Protein AF-A0A060CIM5-F1 (afdb_monomer_lite)

pLDDT: mean 80.69, std 15.62, range [40.44, 97.88]

Foldseek 3Di:
DLDDDPVLVVVQVVQQCCQPPVVDQAEAEAADDPPRDRPDDHDPSYHYHYLPLHLVVLPPDDPVVSVVSLVVSLVSCLVSVLVVCLVVLDQADEDCCDSCLLCVLVRPSNHQYEYEHPADPVRVDPPPPDDPDVVVVVVVVVVVVSSVVSCVSGPYYDYDD

Sequence (161 aa):
MHIPGGIERVLTTKANYFADFLDYEVYIILTDGINEKPYYPLSPNIKVINLNINFDKLWNQSFSKKIIFYIQKQRIYKHKLKAVLFQIRPDITISLLRREVNFITSIKDGSIKLGELHVNKENYRNFEKNETNLFKKIFSKIWMYSLINHLRKLDRFVVLT

Secondary structure (DSSP, 8-state):
--S--HHHHHHHHHHHHHHHHS----EEEESS-TTPPPSSPPPTTPEEEE----GGGGTTS-HHHHHHHHHHHHHHHHHHHHHHHHHH--SEEEE-SSSGGGTGGG--SS-EEEEEE-S-TTTS----TT---HHHHHHHHHHHHHHHHHHTTSSEEEE--

Radius of gyration: 16.99 Å; chains: 1; bounding box: 37×35×49 Å

Structure (mmCIF, N/CA/C/O backbone):
data_AF-A0A060CIM5-F1
#
_entry.id   AF-A0A060CIM5-F1
#
loop_
_atom_site.group_PDB
_atom_site.id
_atom_site.type_symbol
_atom_site.label_atom_id
_atom_site.label_alt_id
_atom_site.label_comp_id
_atom_site.label_asym_id
_atom_site.label_entity_id
_atom_site.label_seq_id
_atom_site.pdbx_PDB_ins_code
_atom_site.Cartn_x
_atom_site.Cartn_y
_atom_site.Cartn_z
_atom_site.occupancy
_atom_site.B_iso_or_equiv
_atom_site.auth_seq_id
_atom_site.auth_comp_id
_atom_site.auth_asym_id
_atom_site.auth_atom_id
_atom_site.pdbx_PDB_model_num
ATOM 1 N N . MET A 1 1 ? -1.901 12.015 -3.658 1.00 60.44 1 MET A N 1
ATOM 2 C CA . MET A 1 1 ? -0.950 12.070 -4.789 1.00 60.44 1 MET A CA 1
ATOM 3 C C . MET A 1 1 ? -1.145 13.292 -5.680 1.00 60.44 1 MET A C 1
ATOM 5 O O . MET A 1 1 ? -0.238 13.583 -6.442 1.00 60.44 1 MET A O 1
ATOM 9 N N . HIS A 1 2 ? -2.256 14.031 -5.576 1.00 67.31 2 HIS A N 1
ATOM 10 C CA . HIS A 1 2 ? -2.456 15.295 -6.300 1.00 67.31 2 HIS A CA 1
ATOM 11 C C . HIS A 1 2 ? -1.873 16.531 -5.582 1.00 67.31 2 HIS A C 1
ATOM 13 O O . HIS A 1 2 ? -1.775 17.597 -6.177 1.00 67.31 2 HIS A O 1
ATOM 19 N N . ILE A 1 3 ? -1.497 16.396 -4.304 1.00 71.94 3 ILE A N 1
ATOM 20 C CA . ILE A 1 3 ? -0.918 17.470 -3.484 1.00 71.94 3 ILE A CA 1
ATOM 21 C C . ILE A 1 3 ? 0.608 17.307 -3.473 1.00 71.94 3 ILE A C 1
ATOM 23 O O . ILE A 1 3 ? 1.073 16.172 -3.311 1.00 71.94 3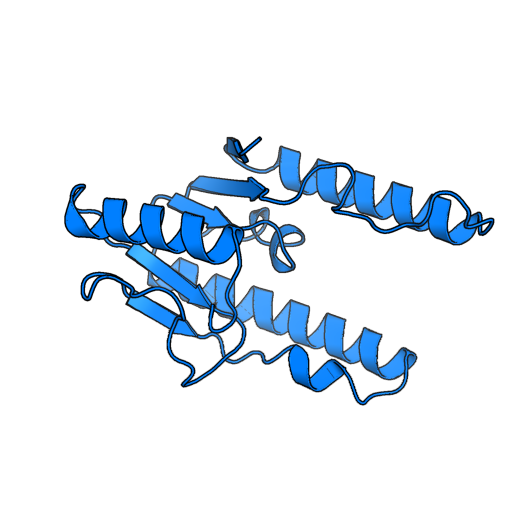 ILE A O 1
ATOM 27 N N . PRO A 1 4 ? 1.391 18.391 -3.623 1.00 75.44 4 PRO A N 1
ATOM 28 C CA . PRO A 1 4 ? 2.840 18.332 -3.477 1.00 75.44 4 PRO A CA 1
ATOM 29 C C . PRO A 1 4 ? 3.232 17.958 -2.042 1.00 75.44 4 PRO A C 1
ATOM 31 O O . PRO A 1 4 ? 2.752 18.549 -1.075 1.00 75.44 4 PRO A O 1
ATOM 34 N N . GLY A 1 5 ? 4.138 16.992 -1.907 1.00 76.12 5 GLY A N 1
ATOM 35 C CA . GLY A 1 5 ? 4.622 16.508 -0.619 1.00 76.12 5 GLY A CA 1
ATOM 36 C C . GLY A 1 5 ? 5.882 15.657 -0.767 1.00 76.12 5 GLY A C 1
ATOM 37 O O . GLY A 1 5 ? 6.129 15.055 -1.814 1.00 76.12 5 GLY A O 1
ATOM 38 N N . GLY A 1 6 ? 6.711 15.625 0.282 1.00 78.12 6 GLY A N 1
ATOM 39 C CA . GLY A 1 6 ? 7.969 14.866 0.273 1.00 78.12 6 GLY A CA 1
ATOM 40 C C . GLY A 1 6 ? 7.749 13.359 0.109 1.00 78.12 6 GLY A C 1
ATOM 41 O O . GLY A 1 6 ? 8.468 12.710 -0.647 1.00 78.12 6 GLY A O 1
ATOM 42 N N . ILE A 1 7 ? 6.700 12.826 0.743 1.00 80.50 7 ILE A N 1
ATOM 43 C CA . ILE A 1 7 ? 6.316 11.410 0.660 1.00 80.50 7 ILE A CA 1
ATOM 44 C C . ILE A 1 7 ? 5.901 11.062 -0.770 1.00 80.50 7 ILE A C 1
ATOM 46 O O . ILE A 1 7 ? 6.373 10.080 -1.337 1.00 80.50 7 ILE A O 1
ATOM 50 N N . GLU A 1 8 ? 5.047 11.889 -1.375 1.00 83.19 8 GLU A N 1
ATOM 51 C CA . GLU A 1 8 ? 4.577 11.719 -2.747 1.00 83.19 8 GLU A CA 1
ATOM 52 C C . GLU A 1 8 ? 5.737 11.743 -3.746 1.00 83.19 8 GLU A C 1
ATOM 54 O O . GLU A 1 8 ? 5.746 10.938 -4.681 1.00 83.19 8 GLU A O 1
ATOM 59 N N . ARG A 1 9 ? 6.738 12.609 -3.531 1.00 85.75 9 ARG A N 1
ATOM 60 C CA . ARG A 1 9 ? 7.939 12.667 -4.372 1.00 85.75 9 ARG A CA 1
ATOM 61 C C . ARG A 1 9 ? 8.745 11.377 -4.277 1.00 85.75 9 ARG A C 1
ATOM 63 O O . ARG A 1 9 ? 9.053 10.787 -5.306 1.00 85.75 9 ARG A O 1
ATOM 70 N N . VAL A 1 10 ? 9.065 10.927 -3.062 1.00 87.06 10 VAL A N 1
ATOM 71 C CA . VAL A 1 10 ? 9.869 9.711 -2.847 1.00 87.06 10 VAL A CA 1
ATOM 72 C C . VAL A 1 10 ? 9.152 8.475 -3.386 1.00 87.06 10 VAL A C 1
ATOM 74 O O . VAL A 1 10 ? 9.774 7.671 -4.080 1.00 87.06 10 VAL A O 1
ATOM 77 N N . LEU A 1 11 ? 7.849 8.346 -3.121 1.00 90.00 11 LEU A N 1
ATOM 78 C CA . LEU A 1 11 ? 7.026 7.258 -3.648 1.00 90.00 11 LEU A CA 1
ATOM 79 C C . LEU A 1 11 ? 7.080 7.222 -5.176 1.00 90.00 11 LEU A C 1
ATOM 81 O O . LEU A 1 11 ? 7.353 6.172 -5.749 1.00 90.00 11 LEU A O 1
ATOM 85 N N . THR A 1 12 ? 6.846 8.366 -5.823 1.00 91.19 12 THR A N 1
ATOM 86 C CA . THR A 1 12 ? 6.821 8.463 -7.289 1.00 91.19 12 THR A CA 1
ATOM 87 C C . THR A 1 12 ? 8.185 8.130 -7.884 1.00 91.19 12 THR A C 1
ATOM 89 O O . THR A 1 12 ? 8.264 7.321 -8.802 1.00 91.19 12 THR A O 1
ATOM 92 N N . THR A 1 13 ? 9.273 8.666 -7.321 1.00 92.12 13 THR A N 1
ATOM 93 C CA . THR A 1 13 ? 10.635 8.359 -7.780 1.00 92.12 13 THR A CA 1
ATOM 94 C C . THR A 1 13 ? 10.945 6.866 -7.684 1.00 92.12 13 THR A C 1
ATOM 96 O O . THR A 1 13 ? 11.455 6.293 -8.642 1.00 92.12 13 THR A O 1
ATOM 99 N N . LYS A 1 14 ? 10.624 6.217 -6.558 1.00 92.94 14 LYS A N 1
ATOM 100 C CA . LYS A 1 14 ? 10.872 4.777 -6.378 1.00 92.94 14 LYS A CA 1
ATOM 101 C C . LYS A 1 14 ? 10.008 3.927 -7.301 1.00 92.94 14 LYS A C 1
ATOM 103 O O . LYS A 1 14 ? 10.521 3.012 -7.932 1.00 92.94 14 LYS A O 1
ATOM 108 N N . ALA A 1 15 ? 8.717 4.239 -7.388 1.00 94.00 15 ALA A N 1
ATOM 109 C CA . ALA A 1 15 ? 7.784 3.507 -8.233 1.00 94.00 15 ALA A CA 1
ATOM 110 C C . ALA A 1 15 ? 8.185 3.594 -9.712 1.00 94.00 15 ALA A C 1
ATOM 112 O O . ALA A 1 15 ? 8.223 2.566 -10.382 1.00 94.00 15 ALA A O 1
ATOM 113 N N . ASN A 1 16 ? 8.558 4.786 -10.193 1.00 95.12 16 ASN A N 1
ATOM 114 C CA . ASN A 1 16 ? 9.070 4.966 -11.552 1.00 95.12 16 ASN A CA 1
ATOM 115 C C . ASN A 1 16 ? 10.377 4.197 -11.748 1.00 95.12 16 ASN A C 1
ATOM 117 O O . ASN A 1 16 ? 10.518 3.489 -12.734 1.00 95.12 16 ASN A O 1
ATOM 121 N N . TYR A 1 17 ? 11.308 4.265 -10.791 1.00 95.12 17 TYR A N 1
ATOM 122 C CA . TYR A 1 17 ? 12.569 3.534 -10.901 1.00 95.12 17 TYR A CA 1
ATOM 123 C C . TYR A 1 17 ? 12.359 2.017 -11.023 1.00 95.12 17 TYR A C 1
ATOM 125 O O . TYR A 1 17 ? 12.972 1.367 -11.868 1.00 95.12 17 TYR A O 1
ATOM 133 N N . PHE A 1 18 ? 11.454 1.460 -10.216 1.00 95.12 18 PHE A N 1
ATOM 134 C CA . PHE A 1 18 ? 11.101 0.042 -10.270 1.00 95.12 18 PHE A CA 1
ATOM 135 C C . PHE A 1 18 ? 10.431 -0.352 -11.586 1.00 95.12 18 PHE A C 1
ATOM 137 O O . PHE A 1 18 ? 10.759 -1.404 -12.128 1.00 95.12 18 PHE A O 1
ATOM 144 N N . ALA A 1 19 ? 9.539 0.492 -12.103 1.00 94.81 19 ALA A N 1
ATOM 145 C CA . ALA A 1 19 ? 8.818 0.219 -13.340 1.00 94.81 19 ALA A CA 1
ATOM 146 C C . ALA A 1 19 ? 9.687 0.392 -14.599 1.00 94.81 19 ALA A C 1
ATOM 148 O O . ALA A 1 19 ? 9.532 -0.365 -15.549 1.00 94.81 19 ALA A O 1
ATOM 149 N N . ASP A 1 20 ? 10.590 1.375 -14.620 1.00 94.56 20 ASP A N 1
ATOM 150 C CA . ASP A 1 20 ? 11.317 1.761 -15.838 1.00 94.56 20 ASP A CA 1
ATOM 151 C C . ASP A 1 20 ? 12.684 1.085 -15.975 1.00 94.56 20 ASP A C 1
ATOM 153 O O . ASP A 1 20 ? 13.137 0.850 -17.092 1.00 94.56 20 ASP A O 1
ATOM 157 N N . PHE A 1 21 ? 13.359 0.790 -14.858 1.00 95.19 21 PHE A N 1
ATOM 158 C CA . PHE A 1 21 ? 14.751 0.319 -14.882 1.00 95.19 21 PHE A CA 1
ATOM 159 C C . PHE A 1 21 ? 14.948 -1.084 -14.318 1.00 95.19 21 PHE A C 1
ATOM 161 O O . PHE A 1 21 ? 15.974 -1.700 -14.596 1.00 95.19 21 PHE A O 1
ATOM 168 N N . LEU A 1 22 ? 14.011 -1.580 -13.508 1.00 92.69 22 LEU A N 1
ATOM 169 C CA . LEU A 1 22 ? 14.140 -2.876 -12.840 1.00 92.69 22 LEU A CA 1
ATOM 170 C C . LEU A 1 22 ? 13.120 -3.922 -13.319 1.00 92.69 22 LEU A C 1
ATOM 172 O O . LEU A 1 22 ? 13.066 -5.001 -12.736 1.00 92.69 22 LEU A O 1
ATOM 176 N N . ASP A 1 23 ? 12.331 -3.601 -14.349 1.00 90.31 23 ASP A N 1
ATOM 177 C CA . ASP A 1 23 ? 11.356 -4.502 -14.983 1.00 90.31 23 ASP A CA 1
ATOM 178 C C . ASP A 1 23 ? 10.317 -5.093 -14.004 1.00 90.31 23 ASP A C 1
ATOM 180 O O . ASP A 1 23 ? 9.828 -6.211 -14.166 1.00 90.31 23 ASP A O 1
ATOM 184 N N . TYR A 1 24 ? 9.969 -4.345 -12.948 1.00 94.62 24 TYR A N 1
ATOM 185 C CA . TYR A 1 24 ? 8.895 -4.744 -12.039 1.00 94.62 24 TYR A CA 1
ATOM 186 C C . TYR A 1 24 ? 7.533 -4.305 -12.570 1.00 94.62 24 TYR A C 1
ATOM 188 O O . TYR A 1 24 ? 7.336 -3.160 -12.981 1.00 94.62 24 TYR A O 1
ATOM 196 N N . GLU A 1 25 ? 6.535 -5.175 -12.416 1.00 96.44 25 GLU A N 1
ATOM 197 C CA . GLU A 1 25 ? 5.141 -4.789 -12.592 1.00 96.44 25 GLU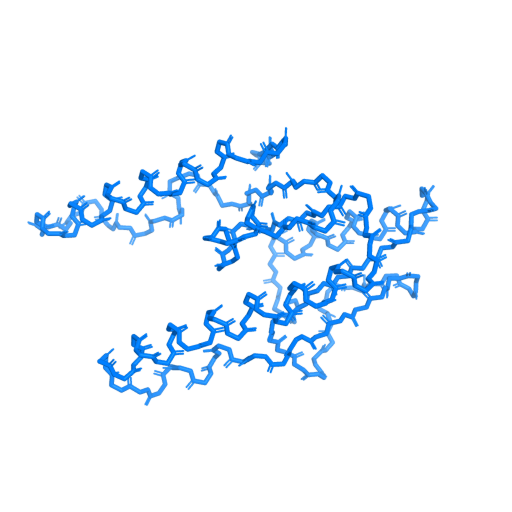 A CA 1
ATOM 198 C C . GLU A 1 25 ? 4.650 -4.002 -11.366 1.00 96.44 25 GLU A C 1
ATOM 200 O O . GLU A 1 25 ? 4.347 -4.555 -10.304 1.00 96.44 25 GLU A O 1
ATOM 205 N N . VAL A 1 26 ? 4.583 -2.677 -11.500 1.00 97.12 26 VAL A N 1
ATOM 206 C CA . VAL A 1 26 ? 4.264 -1.786 -10.380 1.00 97.12 26 VAL A CA 1
ATOM 207 C C . VAL A 1 26 ? 2.791 -1.387 -10.389 1.00 97.12 26 VAL A C 1
ATOM 209 O O . VAL A 1 26 ? 2.285 -0.767 -11.328 1.00 97.12 26 VAL A O 1
ATOM 212 N N . TYR A 1 27 ? 2.120 -1.664 -9.270 1.00 97.06 27 TYR A N 1
ATOM 213 C CA . TYR A 1 27 ? 0.765 -1.202 -8.990 1.00 97.06 27 TYR A CA 1
ATOM 214 C C . TYR A 1 27 ? 0.763 -0.168 -7.869 1.00 97.06 27 TYR A C 1
ATOM 216 O O . TYR A 1 27 ? 1.326 -0.399 -6.797 1.00 97.06 27 TYR A O 1
ATOM 224 N N . ILE A 1 28 ? 0.055 0.942 -8.070 1.00 95.25 28 ILE A N 1
ATOM 225 C CA . ILE A 1 28 ? -0.215 1.914 -7.010 1.00 95.25 28 ILE A CA 1
ATOM 226 C C . ILE A 1 28 ? -1.704 1.924 -6.679 1.00 95.25 28 ILE A C 1
ATOM 228 O O . ILE A 1 28 ? -2.544 2.258 -7.512 1.00 95.25 28 ILE A O 1
ATOM 232 N N . ILE A 1 29 ? -2.026 1.594 -5.428 1.00 94.75 29 ILE A N 1
ATOM 233 C CA . ILE A 1 29 ? -3.402 1.561 -4.930 1.00 94.75 29 ILE A CA 1
ATOM 234 C C . ILE A 1 29 ? -3.703 2.839 -4.139 1.00 94.75 29 ILE A C 1
ATOM 236 O O . ILE A 1 29 ? -3.034 3.160 -3.157 1.00 94.75 29 ILE A O 1
ATOM 240 N N . LEU A 1 30 ? -4.744 3.557 -4.554 1.00 92.38 30 LEU A N 1
ATOM 241 C CA . LEU A 1 30 ? -5.221 4.801 -3.952 1.00 92.38 30 LEU A CA 1
ATOM 242 C C . LEU A 1 30 ? -6.589 4.613 -3.296 1.00 92.38 30 LEU A C 1
ATOM 244 O O . LEU A 1 30 ? -7.424 3.852 -3.776 1.00 92.38 30 LEU A O 1
ATOM 248 N N . THR A 1 31 ? -6.849 5.332 -2.204 1.00 89.38 31 THR A N 1
ATOM 249 C CA . THR A 1 31 ? -8.157 5.321 -1.523 1.00 89.38 31 THR A CA 1
ATOM 250 C C . THR A 1 31 ? -9.095 6.437 -1.979 1.00 89.38 31 THR A C 1
ATOM 252 O O . THR A 1 31 ? -10.315 6.264 -1.924 1.00 89.38 31 THR A O 1
ATOM 255 N N . ASP A 1 32 ? -8.526 7.567 -2.398 1.00 85.69 32 ASP A N 1
ATOM 256 C CA . ASP A 1 32 ? -9.190 8.857 -2.620 1.00 85.69 32 ASP A CA 1
ATOM 257 C C . ASP A 1 32 ? -8.648 9.516 -3.906 1.00 85.69 32 ASP A C 1
ATOM 259 O O . ASP A 1 32 ? -7.684 9.012 -4.491 1.00 85.69 32 ASP A O 1
ATOM 263 N N . GLY A 1 33 ? -9.248 10.625 -4.351 1.00 80.00 33 GLY A N 1
ATOM 264 C CA . GLY A 1 33 ? -8.751 11.407 -5.496 1.00 80.00 33 GLY A CA 1
ATOM 265 C C . GLY A 1 33 ? -9.055 10.790 -6.861 1.00 80.00 33 GLY A C 1
ATOM 266 O O . GLY A 1 33 ? -8.190 10.704 -7.732 1.00 80.00 33 GLY A O 1
ATOM 267 N N . ILE A 1 34 ? -10.279 10.284 -7.041 1.00 77.94 34 ILE A N 1
ATOM 268 C CA . ILE A 1 34 ? -10.716 9.769 -8.342 1.00 77.94 34 ILE A CA 1
ATOM 269 C C . ILE A 1 34 ? -10.634 10.885 -9.397 1.00 77.94 34 ILE A C 1
ATOM 271 O O . ILE A 1 34 ? -11.067 12.006 -9.144 1.00 77.94 34 ILE A O 1
ATOM 275 N N . ASN A 1 35 ? -10.077 10.572 -10.570 1.00 76.06 35 ASN A N 1
ATOM 276 C CA . ASN A 1 35 ? -9.844 11.497 -11.691 1.00 76.06 35 ASN A CA 1
ATOM 277 C C . ASN A 1 35 ? -8.830 12.627 -11.443 1.00 76.06 35 ASN A C 1
ATOM 279 O O . ASN A 1 35 ? -8.647 13.481 -12.311 1.00 76.06 35 ASN A O 1
ATOM 283 N N . GLU A 1 36 ? -8.136 12.637 -10.307 1.00 80.62 36 GLU A N 1
ATOM 284 C CA . GLU A 1 36 ? -7.067 13.601 -10.071 1.00 80.62 36 GLU A CA 1
ATOM 285 C C . GLU A 1 36 ? -5.750 13.091 -10.650 1.00 80.62 36 GLU A C 1
ATOM 287 O O . GLU A 1 36 ? -5.361 11.935 -10.455 1.00 80.62 36 GLU A O 1
ATOM 292 N N . LYS A 1 37 ? -5.037 13.969 -11.357 1.00 80.94 37 LYS A N 1
ATOM 293 C CA . LYS A 1 37 ? -3.710 13.640 -11.870 1.00 80.94 37 LYS A CA 1
ATOM 294 C C . LYS A 1 37 ? -2.693 13.645 -10.720 1.00 80.94 37 LYS A C 1
ATOM 296 O O . LYS A 1 37 ? -2.742 14.541 -9.873 1.00 80.94 37 LYS A O 1
ATOM 301 N N . PRO A 1 38 ? -1.763 12.674 -10.677 1.00 84.94 38 PRO A N 1
ATOM 302 C CA . PRO A 1 38 ? -0.604 12.750 -9.800 1.00 84.94 38 PRO A CA 1
ATOM 303 C C . PRO A 1 38 ? 0.153 14.064 -10.021 1.00 84.94 38 PRO A C 1
ATOM 305 O O . PRO A 1 38 ? 0.357 14.475 -11.162 1.00 84.94 38 PRO A O 1
ATOM 308 N N . TYR A 1 39 ? 0.565 14.719 -8.936 1.00 85.62 39 TYR A N 1
ATOM 309 C CA . TYR A 1 39 ? 1.359 15.947 -9.003 1.00 85.62 39 TYR A CA 1
ATOM 310 C C . TYR A 1 39 ? 2.748 15.677 -9.597 1.00 85.62 39 TYR A C 1
ATOM 312 O O . TYR A 1 39 ? 3.246 16.442 -10.417 1.00 85.62 39 TYR A O 1
ATOM 320 N N . TYR A 1 40 ? 3.363 14.561 -9.192 1.00 86.88 40 TYR A N 1
ATOM 321 C CA . TYR A 1 40 ? 4.590 14.051 -9.794 1.00 86.88 40 TYR A CA 1
ATOM 322 C C . TYR A 1 40 ? 4.233 13.042 -10.892 1.00 86.88 40 TYR A C 1
ATOM 324 O O . TYR A 1 40 ? 3.384 12.181 -10.651 1.00 86.88 40 TYR A O 1
ATOM 332 N N . PRO A 1 41 ? 4.852 13.126 -12.081 1.00 90.69 41 PRO A N 1
ATOM 333 C CA . PRO A 1 41 ? 4.518 12.252 -13.196 1.00 90.69 41 PRO A CA 1
ATOM 334 C C . PRO A 1 41 ? 4.856 10.797 -12.863 1.00 90.69 41 PRO A C 1
ATOM 336 O O . PRO A 1 41 ? 5.964 10.489 -12.419 1.00 90.69 41 PRO A O 1
ATOM 339 N N . LEU A 1 42 ? 3.892 9.909 -13.095 1.00 93.06 42 LEU A N 1
ATOM 340 C CA . LEU A 1 42 ? 4.094 8.467 -13.018 1.00 93.06 42 LEU A CA 1
ATOM 341 C C . LEU A 1 42 ? 4.509 7.936 -14.387 1.00 93.06 42 LEU A C 1
ATOM 343 O O . LEU A 1 42 ? 4.024 8.418 -15.413 1.00 93.06 42 LEU A O 1
ATOM 347 N N . SER A 1 43 ? 5.376 6.929 -14.385 1.00 93.50 43 SER A N 1
ATOM 348 C CA . SER A 1 43 ? 5.694 6.159 -15.582 1.00 93.50 43 SER A CA 1
ATOM 349 C C . SER A 1 43 ? 4.420 5.557 -16.198 1.00 93.50 43 SER A C 1
ATOM 351 O O . SER A 1 43 ? 3.541 5.103 -15.455 1.00 93.50 43 SER A O 1
ATOM 353 N N . PRO A 1 44 ? 4.307 5.502 -17.540 1.00 93.06 44 PRO A N 1
ATOM 354 C CA . PRO A 1 44 ? 3.202 4.816 -18.211 1.00 93.06 44 PRO A CA 1
ATOM 355 C C . PRO A 1 44 ? 3.150 3.310 -17.902 1.00 93.06 44 PRO A C 1
ATOM 357 O O . PRO A 1 44 ? 2.100 2.697 -18.079 1.00 93.06 44 PRO A O 1
ATOM 360 N N . ASN A 1 45 ? 4.246 2.727 -17.404 1.00 94.06 45 ASN A N 1
ATOM 361 C CA . ASN A 1 45 ? 4.325 1.319 -17.013 1.00 94.06 45 ASN A CA 1
ATOM 362 C C . ASN A 1 45 ? 3.666 1.043 -15.648 1.00 94.06 45 ASN A C 1
ATOM 364 O O . ASN A 1 45 ? 3.458 -0.112 -15.278 1.00 94.06 45 ASN A O 1
ATOM 368 N N . ILE A 1 46 ? 3.311 2.087 -14.890 1.00 95.44 46 ILE A N 1
ATOM 369 C CA . ILE A 1 46 ? 2.678 1.957 -13.576 1.00 95.44 46 ILE A CA 1
ATOM 370 C C . ILE A 1 46 ? 1.159 1.873 -13.715 1.00 95.44 46 ILE A C 1
ATOM 372 O O . ILE A 1 46 ? 0.504 2.761 -14.265 1.00 95.44 46 ILE A O 1
ATOM 376 N N . LYS A 1 47 ? 0.565 0.852 -13.095 1.00 95.38 47 LYS A N 1
ATOM 377 C CA . LYS A 1 47 ? -0.890 0.672 -13.036 1.00 95.38 47 LYS A CA 1
ATOM 378 C C . LYS A 1 47 ? -1.460 1.303 -11.769 1.00 95.38 47 LYS A C 1
ATOM 380 O O . LYS A 1 47 ? -1.172 0.874 -10.654 1.00 95.38 47 LYS A O 1
ATOM 385 N N . VAL A 1 48 ? -2.313 2.313 -11.924 1.00 94.06 48 VAL A N 1
ATOM 386 C CA . VAL A 1 48 ? -2.967 2.986 -10.789 1.00 94.06 48 VAL A CA 1
ATOM 387 C C . VAL A 1 48 ? -4.377 2.438 -10.584 1.00 94.06 48 VAL A C 1
ATOM 389 O O . VAL A 1 48 ? -5.203 2.469 -11.493 1.00 94.06 48 VAL A O 1
ATOM 392 N N . ILE A 1 49 ? -4.679 1.980 -9.369 1.00 94.50 49 ILE A N 1
ATOM 393 C CA . ILE A 1 49 ? -5.996 1.465 -8.979 1.00 94.50 49 ILE A CA 1
ATOM 394 C C . ILE A 1 49 ? -6.565 2.350 -7.880 1.00 94.50 49 ILE A C 1
ATOM 396 O O . ILE A 1 49 ? -6.002 2.443 -6.793 1.00 94.50 49 ILE A O 1
ATOM 400 N N . ASN A 1 50 ? -7.718 2.969 -8.123 1.00 93.62 50 ASN A N 1
ATOM 401 C CA . ASN A 1 50 ? -8.418 3.740 -7.101 1.00 93.62 50 ASN A CA 1
ATOM 402 C C . ASN A 1 50 ? -9.570 2.923 -6.495 1.00 93.62 50 ASN A C 1
ATOM 404 O O . ASN A 1 50 ? -10.482 2.492 -7.197 1.00 93.62 50 ASN A O 1
ATOM 408 N N . LEU A 1 51 ? -9.561 2.734 -5.174 1.00 92.81 51 LEU A N 1
ATOM 409 C CA . LEU A 1 51 ? -10.594 1.995 -4.442 1.00 92.81 51 LEU A CA 1
ATOM 410 C C . LEU A 1 51 ? -11.891 2.800 -4.254 1.00 92.81 51 LEU A C 1
ATOM 412 O O . LEU A 1 51 ? -12.890 2.235 -3.793 1.00 92.81 51 LEU A O 1
ATOM 416 N N . ASN A 1 52 ? -11.897 4.093 -4.593 1.00 90.44 52 ASN A N 1
ATOM 417 C CA . ASN A 1 52 ? -13.047 4.996 -4.538 1.00 90.44 52 ASN A CA 1
ATOM 418 C C . ASN A 1 52 ? -13.752 4.954 -3.169 1.00 90.44 52 ASN A C 1
ATOM 420 O O . ASN A 1 52 ? -14.931 4.601 -3.055 1.00 90.44 52 ASN A O 1
ATOM 424 N N . ILE A 1 53 ? -12.997 5.214 -2.099 1.00 88.62 53 ILE A N 1
ATOM 425 C CA . ILE A 1 53 ? -13.497 5.187 -0.716 1.00 88.62 53 ILE A CA 1
ATOM 426 C C . ILE A 1 53 ? -13.866 6.595 -0.258 1.00 88.62 53 ILE A C 1
ATOM 428 O O . ILE A 1 53 ? -14.896 6.756 0.403 1.00 88.62 53 ILE A O 1
ATOM 432 N N . ASN A 1 54 ? -13.088 7.610 -0.644 1.00 83.25 54 ASN A N 1
ATOM 433 C CA . ASN A 1 54 ? -13.328 9.031 -0.372 1.00 83.25 54 ASN A CA 1
ATOM 434 C C . ASN A 1 54 ? -13.526 9.313 1.126 1.00 83.25 54 ASN A C 1
ATOM 436 O O . ASN A 1 54 ? -14.647 9.560 1.591 1.00 83.25 54 ASN A O 1
ATOM 440 N N . PHE A 1 55 ? -12.450 9.231 1.904 1.00 79.88 55 PHE A N 1
ATOM 441 C CA . PHE A 1 55 ? -12.407 9.604 3.318 1.00 79.88 55 PHE A CA 1
ATOM 442 C C . PHE A 1 55 ? -12.640 11.107 3.532 1.00 79.88 55 PHE A C 1
ATOM 444 O O . PHE A 1 55 ? -13.134 11.482 4.592 1.00 79.88 55 PHE A O 1
ATOM 451 N N . ASP A 1 56 ? -12.402 11.951 2.527 1.00 68.06 56 ASP A N 1
ATOM 452 C CA . ASP A 1 56 ? -12.539 13.413 2.638 1.00 68.06 56 ASP A CA 1
ATOM 453 C C . ASP A 1 56 ? -13.990 13.876 2.848 1.00 68.06 56 ASP A C 1
ATOM 455 O O . ASP A 1 56 ? -14.253 14.901 3.472 1.00 68.06 56 ASP A O 1
ATOM 459 N N . LYS A 1 57 ? -14.978 13.060 2.463 1.00 64.75 57 LYS A N 1
ATOM 460 C CA . LYS A 1 57 ? -16.397 13.354 2.742 1.00 64.75 57 LYS A CA 1
ATOM 461 C C . LYS A 1 57 ? -16.753 13.315 4.241 1.00 64.75 57 LYS A C 1
ATOM 463 O O . LYS A 1 57 ? -17.875 13.653 4.607 1.00 64.75 57 LYS A O 1
ATOM 468 N N . LEU A 1 58 ? -15.827 12.906 5.116 1.00 63.69 58 LEU A N 1
ATOM 469 C CA . LEU A 1 58 ? -16.019 12.878 6.570 1.00 63.69 58 LEU A CA 1
ATOM 470 C C . LEU A 1 58 ? -15.887 14.259 7.234 1.00 63.69 58 LEU A C 1
ATOM 472 O O . LEU A 1 58 ? -16.342 14.413 8.368 1.00 63.69 58 LEU A O 1
ATOM 476 N N . TRP A 1 59 ? -15.284 15.259 6.580 1.00 58.69 59 TRP A N 1
ATOM 477 C CA . TRP A 1 59 ? -14.934 16.532 7.229 1.00 58.69 59 TRP A CA 1
ATOM 478 C C . TRP A 1 59 ? -16.151 17.336 7.727 1.00 58.69 59 TRP A C 1
ATOM 480 O O . TRP A 1 59 ? -16.092 17.897 8.825 1.00 58.69 59 TRP A O 1
ATOM 490 N N . ASN A 1 60 ? -17.292 17.259 7.030 1.00 63.66 60 ASN A N 1
ATOM 491 C CA . ASN A 1 60 ? -18.474 18.104 7.277 1.00 63.66 60 ASN A CA 1
ATOM 492 C C . ASN A 1 60 ? -19.511 17.532 8.267 1.00 63.66 60 ASN A C 1
ATOM 494 O O . ASN A 1 60 ? -20.631 18.030 8.335 1.00 63.66 60 ASN A O 1
ATOM 498 N N . GLN A 1 61 ? -19.191 16.476 9.024 1.00 69.50 61 GLN A N 1
ATOM 499 C CA . GLN A 1 61 ? -20.160 15.830 9.925 1.00 69.50 61 GLN A CA 1
ATOM 500 C C . GLN A 1 61 ? -19.874 16.022 11.423 1.00 69.50 61 GLN A C 1
ATOM 502 O O . GLN A 1 61 ? -18.747 16.310 11.834 1.00 69.50 61 GLN A O 1
ATOM 507 N N . SER A 1 62 ? -20.907 15.820 12.253 1.00 77.50 62 SER A N 1
ATOM 508 C CA . SER A 1 62 ? -20.793 15.816 13.716 1.00 77.50 62 SER A CA 1
ATOM 509 C C . SER A 1 62 ? -19.887 14.680 14.219 1.00 77.50 62 SER A C 1
ATOM 511 O O . SER A 1 62 ? -19.743 13.638 13.575 1.00 77.50 62 SER A O 1
ATOM 513 N N . PHE A 1 63 ? -19.251 14.878 15.378 1.00 74.62 63 PHE A N 1
ATOM 514 C CA . PHE A 1 63 ? -18.169 14.021 15.888 1.00 74.62 63 PHE A CA 1
ATOM 515 C C . PHE A 1 63 ? -18.548 12.534 16.035 1.00 74.62 63 PHE A C 1
ATOM 517 O O . PHE A 1 63 ? -17.788 11.655 15.633 1.00 74.62 63 PHE A O 1
ATOM 524 N N . SER A 1 64 ? -19.745 12.231 16.540 1.00 76.81 64 SER A N 1
ATOM 525 C CA . SER A 1 64 ? -20.230 10.850 16.686 1.00 76.81 64 SER A CA 1
ATOM 526 C C . SER A 1 64 ? -20.465 10.166 15.336 1.00 76.81 64 SER A C 1
ATOM 528 O O . SER A 1 64 ? -20.056 9.020 15.134 1.00 76.81 64 SER A O 1
ATOM 530 N N . LYS A 1 65 ? -21.048 10.888 14.372 1.00 79.06 65 LYS A N 1
ATOM 531 C CA . LYS A 1 65 ? -21.245 10.388 13.005 1.00 79.06 65 LYS A CA 1
ATOM 532 C C . LYS A 1 65 ? -19.903 10.120 12.320 1.00 79.06 65 LYS A C 1
ATOM 534 O O . LYS A 1 65 ? -19.742 9.067 11.706 1.00 79.06 65 LYS A O 1
ATOM 539 N N . LYS A 1 66 ? -18.905 10.994 12.509 1.00 81.56 66 LYS A N 1
ATOM 540 C CA . LYS A 1 66 ? -17.538 10.805 11.984 1.00 81.56 66 LYS A CA 1
ATOM 541 C C . LYS A 1 66 ? -16.932 9.459 12.387 1.00 81.56 66 LYS A C 1
ATOM 543 O O . LYS A 1 66 ? -16.380 8.777 11.528 1.00 81.56 66 LYS A O 1
ATOM 548 N N . ILE A 1 67 ? -17.0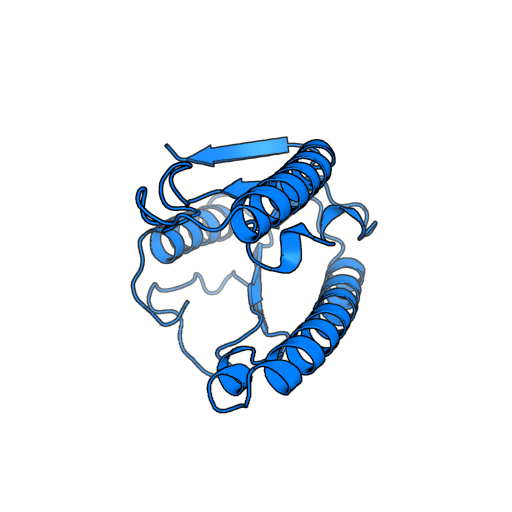71 9.048 13.650 1.00 81.31 67 ILE A N 1
ATOM 549 C CA . ILE A 1 67 ? -16.532 7.766 14.140 1.00 81.31 67 ILE A CA 1
ATOM 550 C C . ILE A 1 67 ? -17.210 6.582 13.441 1.00 81.31 67 ILE A C 1
ATOM 552 O O . ILE A 1 67 ? -16.527 5.689 12.935 1.00 81.31 67 ILE A O 1
ATOM 556 N N . ILE A 1 68 ? -18.544 6.583 13.369 1.00 84.12 68 ILE A N 1
ATOM 557 C CA . ILE A 1 68 ? -19.312 5.497 12.741 1.00 84.12 68 ILE A CA 1
ATOM 558 C C . ILE A 1 68 ? -18.939 5.370 11.260 1.00 84.12 68 ILE A C 1
ATOM 560 O O . ILE A 1 68 ? -18.599 4.278 10.796 1.00 84.12 68 ILE A O 1
ATOM 564 N N . PHE A 1 69 ? -18.929 6.485 10.525 1.00 84.88 69 PHE A N 1
ATOM 565 C CA . PHE A 1 69 ? -18.564 6.480 9.110 1.00 84.88 69 PHE A CA 1
ATOM 566 C C . PHE A 1 69 ? -17.097 6.109 8.884 1.00 84.88 69 PHE A C 1
ATOM 568 O O . PHE A 1 69 ? -16.793 5.421 7.909 1.00 84.88 69 PHE A O 1
ATOM 575 N N . TYR A 1 70 ? -16.187 6.502 9.779 1.00 86.25 70 TYR A N 1
ATOM 576 C CA . TYR A 1 70 ? -14.790 6.076 9.720 1.00 86.25 70 TYR A CA 1
ATOM 577 C C . TYR A 1 70 ? -14.670 4.554 9.835 1.00 86.25 70 TYR A C 1
ATOM 579 O O . TYR A 1 70 ? -14.035 3.929 8.988 1.00 86.25 70 TYR A O 1
ATOM 587 N N . ILE A 1 71 ? -15.330 3.936 10.821 1.00 87.69 71 ILE A N 1
ATOM 588 C CA . ILE A 1 71 ? -15.318 2.475 11.005 1.00 87.69 71 ILE A CA 1
ATOM 589 C C . ILE A 1 71 ? -15.910 1.770 9.778 1.00 87.69 71 ILE A C 1
ATOM 591 O O . ILE A 1 71 ? -15.333 0.796 9.288 1.00 87.69 71 ILE A O 1
ATOM 595 N N . GLN A 1 72 ? -17.029 2.267 9.244 1.00 89.69 72 GLN A N 1
ATOM 596 C CA . GLN A 1 72 ? -17.639 1.725 8.026 1.00 89.69 72 GLN A CA 1
ATOM 597 C C . GLN A 1 72 ? -16.682 1.807 6.829 1.00 89.69 72 GLN A C 1
ATOM 599 O O . GLN A 1 72 ? -16.419 0.791 6.182 1.00 89.69 72 GLN A O 1
ATOM 604 N N . LYS A 1 73 ? -16.088 2.979 6.571 1.00 90.94 73 LYS A N 1
ATOM 605 C CA . LYS A 1 73 ? -15.101 3.157 5.495 1.00 90.94 73 LYS A CA 1
ATOM 606 C C . LYS A 1 73 ? -13.860 2.299 5.707 1.00 90.94 73 LYS A C 1
ATOM 608 O O . LYS A 1 73 ? -13.321 1.779 4.737 1.00 90.94 73 LYS A O 1
ATOM 613 N N . GLN A 1 74 ? -13.437 2.079 6.950 1.00 92.00 74 GLN A N 1
ATOM 614 C CA . GLN A 1 74 ? -12.301 1.216 7.257 1.00 92.00 74 GLN A CA 1
ATOM 615 C C . GLN A 1 74 ? -12.580 -0.251 6.904 1.00 92.00 74 GLN A C 1
ATOM 617 O O . GLN A 1 74 ? -11.708 -0.923 6.350 1.00 92.00 74 GLN A O 1
ATOM 622 N N . ARG A 1 75 ? -13.800 -0.741 7.170 1.00 93.00 75 ARG A N 1
ATOM 623 C CA . ARG A 1 75 ? -14.239 -2.089 6.766 1.00 93.00 75 ARG A CA 1
ATOM 624 C C . ARG A 1 75 ? -14.305 -2.226 5.246 1.00 93.00 75 ARG A C 1
ATOM 626 O O . ARG A 1 75 ? -13.791 -3.205 4.711 1.00 93.00 75 ARG A O 1
ATOM 633 N N . ILE A 1 76 ? -14.864 -1.226 4.562 1.00 94.44 76 ILE A N 1
ATOM 634 C CA . ILE A 1 76 ? -14.900 -1.172 3.091 1.00 94.44 76 ILE A CA 1
ATOM 635 C C . ILE A 1 76 ? -13.477 -1.168 2.526 1.00 94.44 76 ILE A C 1
ATOM 637 O O . ILE A 1 76 ? -13.194 -1.916 1.595 1.00 94.44 76 ILE A O 1
ATOM 641 N N . TYR A 1 77 ? -12.568 -0.389 3.120 1.00 95.25 77 TYR A N 1
ATOM 642 C CA . TYR A 1 77 ? -11.169 -0.340 2.704 1.00 95.25 77 TYR A CA 1
ATOM 643 C C . TYR A 1 77 ? -10.510 -1.709 2.809 1.00 95.25 77 TYR A C 1
ATOM 645 O O . TYR A 1 77 ? -9.958 -2.193 1.825 1.00 95.25 77 TYR A O 1
ATOM 653 N N . LYS A 1 78 ? -10.647 -2.380 3.957 1.00 96.00 78 LYS A N 1
ATOM 654 C CA . LYS A 1 78 ? -10.122 -3.735 4.134 1.00 96.00 78 LYS A CA 1
ATOM 655 C C . LYS A 1 78 ? -10.658 -4.698 3.080 1.00 96.00 78 LYS A C 1
ATOM 657 O O . LYS A 1 78 ? -9.883 -5.467 2.522 1.00 96.00 78 LYS A O 1
ATOM 662 N N . HIS A 1 79 ? -11.962 -4.664 2.817 1.00 96.69 79 HIS A N 1
ATOM 663 C CA . HIS A 1 79 ? -12.591 -5.562 1.855 1.00 96.69 79 HIS A CA 1
ATOM 664 C C . HIS A 1 79 ? -12.093 -5.311 0.424 1.00 96.69 79 HIS A C 1
ATOM 666 O O . HIS A 1 79 ? -11.627 -6.242 -0.229 1.00 96.69 79 HIS A O 1
ATOM 672 N N . LYS A 1 80 ? -12.117 -4.054 -0.035 1.00 97.12 80 LYS A N 1
ATOM 673 C CA . LYS A 1 80 ? -11.672 -3.683 -1.386 1.00 97.12 80 LYS A CA 1
ATOM 674 C C . LYS A 1 80 ? -10.178 -3.918 -1.592 1.00 97.12 80 LYS A C 1
ATOM 676 O O . LYS A 1 80 ? -9.797 -4.492 -2.604 1.00 97.12 80 LYS A O 1
ATOM 681 N N . LEU A 1 81 ? -9.341 -3.533 -0.624 1.00 97.31 81 LEU A N 1
ATOM 682 C CA . LEU A 1 81 ? -7.899 -3.764 -0.708 1.00 97.31 81 LEU A CA 1
ATOM 683 C C . LEU A 1 81 ? -7.589 -5.262 -0.755 1.00 97.31 81 LEU A C 1
ATOM 685 O O . LEU A 1 81 ? -6.785 -5.688 -1.574 1.00 97.31 81 LEU A O 1
ATOM 689 N N . LYS A 1 82 ? -8.268 -6.072 0.070 1.00 97.75 82 LYS A N 1
ATOM 690 C CA . LYS A 1 82 ? -8.130 -7.532 0.025 1.00 97.75 82 LYS A CA 1
ATOM 691 C C . LYS A 1 82 ? -8.488 -8.080 -1.357 1.00 97.75 82 LYS A C 1
ATOM 693 O O . LYS A 1 82 ? -7.718 -8.865 -1.887 1.00 97.75 82 LYS A O 1
ATOM 698 N N . ALA A 1 83 ? -9.617 -7.675 -1.934 1.00 97.88 83 ALA A N 1
ATOM 699 C CA . ALA A 1 83 ? -10.026 -8.151 -3.255 1.00 97.88 83 ALA A CA 1
ATOM 700 C C . ALA A 1 83 ? -8.972 -7.834 -4.330 1.00 97.88 83 ALA A C 1
ATOM 702 O O . ALA A 1 83 ? -8.561 -8.731 -5.059 1.00 97.88 83 ALA A O 1
ATOM 703 N N . VAL A 1 84 ? -8.471 -6.595 -4.357 1.00 97.88 84 VAL A N 1
ATOM 704 C CA . VAL A 1 84 ? -7.436 -6.165 -5.311 1.00 97.88 84 VAL A CA 1
ATOM 705 C C . VAL A 1 84 ? -6.134 -6.947 -5.125 1.00 97.88 84 VAL A C 1
ATOM 707 O O . VAL A 1 84 ? -5.567 -7.426 -6.101 1.00 97.88 84 VAL A O 1
ATOM 710 N N . LEU A 1 85 ? -5.678 -7.143 -3.886 1.00 97.81 85 LEU A N 1
ATOM 711 C CA . LEU A 1 85 ? -4.449 -7.895 -3.616 1.00 97.81 85 LEU A CA 1
ATOM 712 C C . LEU A 1 85 ? -4.561 -9.375 -4.011 1.00 97.81 85 LEU A C 1
ATOM 714 O O . LEU A 1 85 ? -3.626 -9.923 -4.580 1.00 97.81 85 LEU A O 1
ATOM 718 N N . PHE A 1 86 ? -5.712 -10.015 -3.783 1.00 97.75 86 PHE A N 1
ATOM 719 C CA . PHE A 1 86 ? -5.947 -11.394 -4.232 1.00 97.75 86 PHE A CA 1
ATOM 720 C C . PHE A 1 86 ? -6.103 -11.517 -5.753 1.00 97.75 86 PHE A C 1
ATOM 722 O O . PHE A 1 86 ? -5.862 -12.593 -6.293 1.00 97.75 86 PHE A O 1
ATOM 729 N N . GLN A 1 87 ? -6.507 -10.441 -6.432 1.00 97.56 87 GLN A N 1
ATOM 730 C CA . GLN A 1 87 ? -6.590 -10.397 -7.889 1.00 97.56 87 GLN A CA 1
ATOM 731 C C . GLN A 1 87 ? -5.209 -10.225 -8.530 1.00 97.56 87 GLN A C 1
ATOM 733 O O . GLN A 1 87 ? -4.890 -10.945 -9.468 1.00 97.56 87 GLN A O 1
ATOM 738 N N . ILE A 1 88 ? -4.403 -9.286 -8.028 1.00 96.94 88 ILE A N 1
ATOM 739 C CA . ILE A 1 88 ? -3.063 -8.996 -8.563 1.00 96.94 88 ILE A CA 1
ATOM 740 C C . ILE A 1 88 ? -2.063 -10.086 -8.167 1.00 96.94 88 ILE A C 1
ATOM 742 O O . ILE A 1 88 ? -1.189 -10.417 -8.955 1.00 96.94 88 ILE A O 1
ATOM 746 N N . ARG A 1 89 ? -2.202 -10.649 -6.957 1.00 97.00 89 ARG A N 1
ATOM 747 C CA . ARG A 1 89 ? -1.263 -11.608 -6.345 1.00 97.00 89 ARG A CA 1
ATOM 748 C C . ARG A 1 89 ? 0.194 -11.118 -6.389 1.00 97.00 89 ARG A C 1
ATOM 750 O O . ARG A 1 89 ? 1.042 -11.809 -6.943 1.00 97.00 89 ARG A O 1
ATOM 757 N N . PRO A 1 90 ? 0.493 -9.937 -5.820 1.00 96.81 90 PRO A N 1
ATOM 758 C CA . PRO A 1 90 ? 1.846 -9.396 -5.867 1.00 96.81 90 PRO A CA 1
ATOM 759 C C . PRO A 1 90 ? 2.821 -10.263 -5.058 1.00 96.81 90 PRO A C 1
ATOM 761 O O . PRO A 1 90 ? 2.423 -10.885 -4.075 1.00 96.81 90 PRO A O 1
ATOM 764 N N . ASP A 1 91 ? 4.111 -10.223 -5.383 1.00 96.44 91 ASP A N 1
ATOM 765 C CA . ASP A 1 91 ? 5.155 -10.818 -4.532 1.00 96.44 91 ASP A CA 1
ATOM 766 C C . ASP A 1 91 ? 5.446 -9.945 -3.306 1.00 96.44 91 ASP A C 1
ATOM 768 O O . ASP A 1 91 ? 5.698 -10.436 -2.203 1.00 96.44 91 ASP A O 1
ATOM 772 N N . ILE A 1 92 ? 5.359 -8.621 -3.477 1.00 95.56 92 ILE A N 1
ATOM 773 C CA . ILE A 1 92 ? 5.654 -7.622 -2.448 1.00 95.56 92 ILE A CA 1
ATOM 774 C C . ILE A 1 92 ? 4.529 -6.587 -2.399 1.00 95.56 92 ILE A C 1
ATOM 776 O O . ILE A 1 92 ? 4.090 -6.053 -3.414 1.00 95.56 92 ILE A O 1
ATOM 780 N N . THR A 1 93 ? 4.066 -6.251 -1.198 1.00 96.19 93 THR A N 1
ATOM 781 C CA . THR A 1 93 ? 3.128 -5.147 -0.967 1.00 96.19 93 THR A CA 1
ATOM 782 C C . THR A 1 93 ? 3.727 -4.153 0.011 1.00 96.19 93 THR A C 1
ATOM 784 O O . THR A 1 93 ? 3.975 -4.481 1.171 1.00 96.19 93 THR A O 1
ATOM 787 N N . ILE A 1 94 ? 3.910 -2.919 -0.460 1.00 93.81 94 ILE A N 1
ATOM 788 C CA . ILE A 1 94 ? 4.453 -1.810 0.325 1.00 93.81 94 ILE A CA 1
ATOM 789 C C . ILE A 1 94 ? 3.301 -0.925 0.802 1.00 93.81 94 ILE A C 1
ATOM 791 O O . ILE A 1 94 ? 2.520 -0.406 0.007 1.00 93.81 94 ILE A O 1
ATOM 795 N N . SER A 1 95 ? 3.190 -0.750 2.115 1.00 91.06 95 SER A N 1
ATOM 796 C CA . S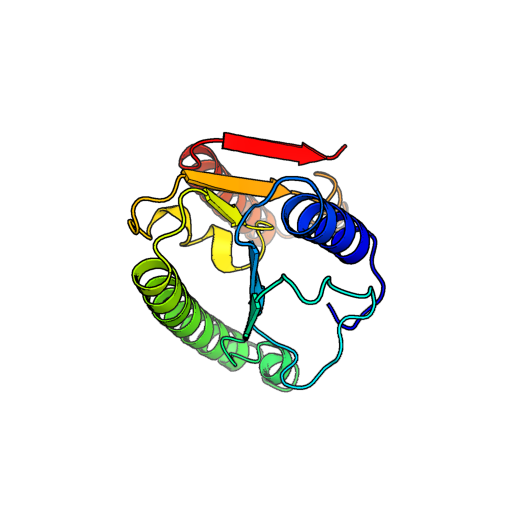ER A 1 95 ? 2.238 0.154 2.756 1.00 91.06 95 SER A CA 1
ATOM 797 C C . SER A 1 95 ? 2.961 1.383 3.278 1.00 91.06 95 SER A C 1
ATOM 799 O O . SER A 1 95 ? 3.933 1.256 4.014 1.00 91.06 95 SER A O 1
ATOM 801 N N . LEU A 1 96 ? 2.406 2.566 3.016 1.00 87.44 96 LEU A N 1
ATOM 802 C CA . LEU A 1 96 ? 2.857 3.826 3.623 1.00 87.44 96 LEU A CA 1
ATOM 803 C C . LEU A 1 96 ? 2.386 4.000 5.083 1.00 87.44 96 LEU A C 1
ATOM 805 O O . LEU A 1 96 ? 2.397 5.107 5.620 1.00 87.44 96 LEU A O 1
ATOM 809 N N . LEU A 1 97 ? 1.906 2.915 5.704 1.00 80.25 97 LEU A N 1
ATOM 810 C CA . LEU A 1 97 ? 1.507 2.804 7.106 1.00 80.25 97 LEU A CA 1
ATOM 811 C C . LEU A 1 97 ? 0.532 3.887 7.577 1.00 80.25 97 LEU A C 1
ATOM 813 O O . LEU A 1 97 ? 0.602 4.340 8.719 1.00 80.25 97 LEU A O 1
ATOM 817 N N . ARG A 1 98 ? -0.418 4.274 6.716 1.00 81.88 98 ARG A N 1
ATOM 818 C CA . ARG A 1 98 ? -1.467 5.238 7.074 1.00 81.88 98 ARG A CA 1
ATOM 819 C C . ARG A 1 98 ? -2.669 4.538 7.706 1.00 81.88 98 ARG A C 1
ATOM 821 O O . ARG A 1 98 ? -2.602 4.060 8.833 1.00 81.88 98 ARG A O 1
ATOM 828 N N . ARG A 1 99 ? -3.807 4.470 7.012 1.00 84.50 99 ARG A N 1
ATOM 829 C CA . ARG A 1 99 ? -5.058 3.909 7.572 1.00 84.50 99 ARG A CA 1
ATOM 830 C C . ARG A 1 99 ? -5.064 2.381 7.542 1.00 84.50 99 ARG A C 1
ATOM 832 O O . ARG A 1 99 ? -5.744 1.733 8.335 1.00 84.50 99 ARG A O 1
ATOM 839 N N . GLU A 1 100 ? -4.314 1.806 6.614 1.00 84.38 100 GLU A N 1
ATOM 840 C CA . GLU A 1 100 ? -4.213 0.374 6.363 1.00 84.38 100 GLU A CA 1
ATOM 841 C C . GLU A 1 100 ? -3.370 -0.388 7.380 1.00 84.38 100 GLU A C 1
ATOM 843 O O . GLU A 1 100 ? -3.551 -1.597 7.507 1.00 84.38 100 GLU A O 1
ATOM 848 N N . VAL A 1 101 ? -2.527 0.291 8.168 1.00 86.19 101 VAL A N 1
ATOM 849 C CA . VAL A 1 101 ? -1.663 -0.355 9.174 1.00 86.19 101 VAL A CA 1
ATOM 850 C C . VAL A 1 101 ? -2.442 -1.262 10.136 1.00 86.19 101 VAL A C 1
ATOM 852 O O . VAL A 1 101 ? -1.955 -2.313 10.542 1.00 86.19 101 VAL A O 1
ATOM 855 N N . ASN A 1 102 ? -3.703 -0.915 10.415 1.00 83.25 102 ASN A N 1
ATOM 856 C CA . AS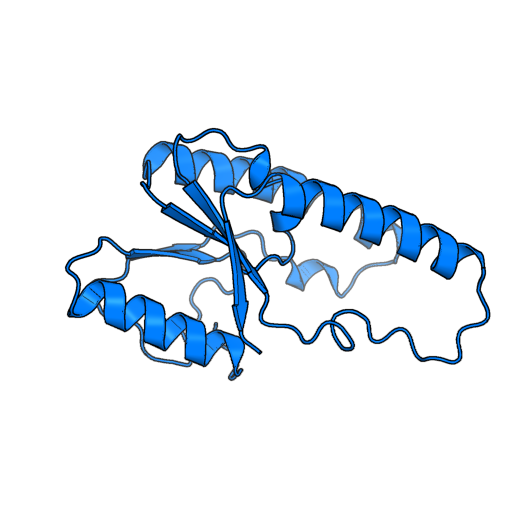N A 1 102 ? -4.589 -1.651 11.318 1.00 83.25 102 ASN A CA 1
ATOM 857 C C . ASN A 1 102 ? -5.025 -3.027 10.788 1.00 83.25 102 ASN A C 1
ATOM 859 O O . ASN A 1 102 ? -5.536 -3.851 11.545 1.00 83.25 102 ASN A O 1
ATOM 863 N N . PHE A 1 103 ? -4.916 -3.285 9.482 1.00 91.00 103 PHE A N 1
ATOM 864 C CA . PHE A 1 103 ? -5.428 -4.528 8.898 1.00 91.00 103 PHE A CA 1
ATOM 865 C C . PHE A 1 103 ? -4.583 -5.112 7.767 1.00 91.00 103 PHE A C 1
ATOM 867 O O . PHE A 1 103 ? -4.843 -6.258 7.400 1.00 91.00 103 PHE A O 1
ATOM 874 N N . ILE A 1 104 ? -3.598 -4.396 7.222 1.00 92.06 104 ILE A N 1
ATOM 875 C CA . ILE A 1 104 ? -2.807 -4.848 6.069 1.00 92.06 104 ILE A CA 1
ATOM 876 C C . ILE A 1 104 ? -2.143 -6.208 6.325 1.00 92.06 104 ILE A C 1
ATOM 878 O O . ILE A 1 104 ? -2.248 -7.111 5.504 1.00 92.06 104 ILE A O 1
ATOM 882 N N . THR A 1 105 ? -1.604 -6.423 7.528 1.00 90.06 105 THR A N 1
ATOM 883 C CA . THR A 1 105 ? -0.977 -7.695 7.940 1.00 90.06 105 THR A CA 1
ATOM 884 C C . THR A 1 105 ? -1.969 -8.849 8.139 1.00 90.06 105 THR A C 1
ATOM 886 O O . THR A 1 105 ? -1.570 -10.015 8.219 1.00 90.06 105 THR A O 1
ATOM 889 N N . SER A 1 106 ? -3.274 -8.551 8.203 1.00 93.50 106 SER A N 1
ATOM 890 C CA . SER A 1 106 ? -4.344 -9.558 8.252 1.00 93.50 106 SER A CA 1
ATOM 891 C C . SER A 1 106 ? -4.782 -10.054 6.870 1.00 93.50 106 SER A C 1
ATOM 893 O O . SER A 1 106 ? -5.553 -11.009 6.793 1.00 93.50 106 SER A O 1
ATOM 895 N N . ILE A 1 107 ? -4.319 -9.424 5.787 1.00 95.31 107 ILE A N 1
ATOM 896 C CA . ILE A 1 107 ? -4.570 -9.872 4.415 1.00 95.31 107 ILE A CA 1
ATOM 897 C C . ILE A 1 107 ? -3.489 -10.89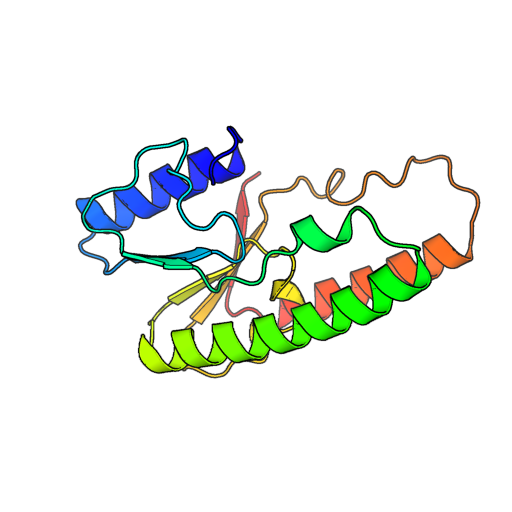9 4.050 1.00 95.31 107 ILE A C 1
ATOM 899 O O . ILE A 1 107 ? -2.300 -10.615 4.168 1.00 95.31 107 ILE A O 1
ATOM 903 N N . LYS A 1 108 ? -3.916 -12.115 3.687 1.00 95.25 108 LYS A N 1
ATOM 904 C CA . LYS A 1 108 ? -3.056 -13.278 3.405 1.00 95.25 108 LYS A CA 1
ATOM 905 C C . LYS A 1 108 ? -3.108 -13.667 1.924 1.00 95.25 108 LYS A C 1
ATOM 907 O O . LYS A 1 108 ? -3.461 -14.784 1.579 1.00 95.25 108 LYS A O 1
ATOM 912 N N . ASP A 1 109 ? -2.816 -12.699 1.072 1.00 95.19 109 ASP A N 1
ATOM 913 C CA . ASP A 1 109 ? -2.724 -12.790 -0.393 1.00 95.19 109 ASP A CA 1
ATOM 914 C C . ASP A 1 109 ? -1.424 -13.451 -0.892 1.00 95.19 109 ASP A C 1
ATOM 916 O O . ASP A 1 109 ? -1.288 -13.690 -2.085 1.00 95.19 109 ASP A O 1
ATOM 920 N N . GLY A 1 110 ? -0.492 -13.780 0.011 1.00 93.94 110 GLY A N 1
ATOM 921 C CA . GLY A 1 110 ? 0.780 -14.446 -0.303 1.00 93.94 110 GLY A CA 1
ATOM 922 C C . GLY A 1 110 ? 1.976 -13.499 -0.415 1.00 93.94 110 GLY A C 1
ATOM 923 O O . GLY A 1 110 ? 3.104 -13.949 -0.258 1.00 93.94 110 GLY A O 1
ATOM 924 N N . SER A 1 111 ? 1.735 -12.196 -0.585 1.00 95.56 111 SER A N 1
ATOM 925 C CA . SER A 1 111 ? 2.811 -11.213 -0.720 1.00 95.56 111 SER A CA 1
ATOM 926 C C . SER A 1 111 ? 3.517 -10.892 0.600 1.00 95.56 111 SER A C 1
ATOM 928 O O . SER A 1 111 ? 2.886 -10.862 1.670 1.00 95.56 111 SER A O 1
ATOM 930 N N . ILE A 1 112 ? 4.806 -10.561 0.503 1.00 94.25 112 ILE A N 1
ATOM 931 C CA . ILE A 1 112 ? 5.616 -9.989 1.583 1.00 94.25 112 ILE A CA 1
ATOM 932 C C . ILE A 1 112 ? 5.065 -8.601 1.927 1.00 94.25 112 ILE A C 1
ATOM 934 O O . ILE A 1 112 ? 4.944 -7.731 1.060 1.00 94.25 112 ILE A O 1
ATOM 938 N N . LYS A 1 113 ? 4.739 -8.360 3.201 1.00 93.69 113 LYS A N 1
ATOM 939 C CA . LYS A 1 113 ? 4.206 -7.076 3.681 1.00 93.69 113 LYS A CA 1
ATOM 940 C C . LYS A 1 113 ? 5.327 -6.184 4.194 1.00 93.69 113 LYS A C 1
ATOM 942 O O . LYS A 1 113 ? 5.883 -6.420 5.268 1.00 93.69 113 LYS A O 1
ATOM 947 N N . LEU A 1 114 ? 5.600 -5.122 3.443 1.00 89.19 114 LEU A N 1
ATOM 948 C CA . LEU A 1 114 ? 6.548 -4.073 3.794 1.00 89.19 114 LEU A CA 1
ATOM 949 C C . LEU A 1 114 ? 5.806 -2.844 4.311 1.00 89.19 114 LEU A C 1
ATOM 951 O O . LEU A 1 114 ? 4.855 -2.369 3.694 1.00 89.19 114 LEU A O 1
ATOM 955 N N . GLY A 1 115 ? 6.248 -2.319 5.447 1.00 86.44 115 GLY A N 1
ATOM 956 C CA . GLY A 1 115 ? 5.808 -1.018 5.940 1.00 86.44 115 GLY A CA 1
ATOM 957 C C . GLY A 1 115 ? 6.883 0.030 5.708 1.00 86.44 115 GLY A C 1
ATOM 958 O O . GLY A 1 115 ? 8.019 -0.171 6.134 1.00 86.44 115 GLY A O 1
ATOM 959 N N . GLU A 1 116 ? 6.520 1.139 5.078 1.00 82.56 116 GLU A N 1
ATOM 960 C CA . GLU A 1 116 ? 7.384 2.294 4.870 1.00 82.56 116 GLU A CA 1
ATOM 961 C C . GLU A 1 116 ? 6.813 3.489 5.636 1.00 82.56 116 GLU A C 1
ATOM 963 O O . GLU A 1 116 ? 5.706 3.960 5.363 1.00 82.56 116 GLU A O 1
ATOM 968 N N . LEU A 1 117 ? 7.554 3.959 6.639 1.00 73.94 117 LEU A N 1
ATOM 969 C CA . LEU A 1 117 ? 7.150 5.105 7.447 1.00 73.94 117 LEU A CA 1
ATOM 970 C C . LEU A 1 117 ? 7.943 6.337 7.012 1.00 73.94 117 LEU A C 1
ATOM 972 O O . LEU A 1 117 ? 9.150 6.402 7.218 1.00 73.94 117 LEU A O 1
ATOM 976 N N . HIS A 1 118 ? 7.241 7.327 6.462 1.00 64.38 118 HIS A N 1
ATOM 977 C CA . HIS A 1 118 ? 7.823 8.609 6.036 1.00 64.38 118 HIS A CA 1
ATOM 978 C C . HIS A 1 118 ? 7.473 9.767 6.976 1.00 64.38 118 HIS A C 1
ATOM 980 O O . HIS A 1 118 ? 7.476 10.933 6.587 1.00 64.38 118 HIS A O 1
ATOM 986 N N . VAL A 1 119 ? 7.098 9.453 8.214 1.00 53.97 119 VAL A N 1
ATOM 987 C CA . VAL A 1 119 ? 6.787 10.461 9.225 1.00 53.97 119 VAL A CA 1
ATOM 988 C C . VAL A 1 119 ? 7.796 10.317 10.345 1.00 53.97 119 VAL A C 1
ATOM 990 O O . VAL A 1 119 ? 7.927 9.240 10.929 1.00 53.97 119 VAL A O 1
ATOM 993 N N . ASN A 1 120 ? 8.499 11.410 10.643 1.00 49.09 120 ASN A N 1
ATOM 994 C CA . ASN A 1 120 ? 9.401 11.480 11.782 1.00 49.09 120 ASN A CA 1
ATOM 995 C C . ASN A 1 120 ? 8.643 11.015 13.041 1.00 49.09 120 ASN A C 1
ATOM 997 O O . ASN A 1 120 ? 7.502 11.430 13.268 1.00 49.09 120 ASN A O 1
ATOM 1001 N N . LYS A 1 121 ? 9.251 10.133 13.843 1.00 45.75 121 LYS A N 1
ATOM 1002 C CA . LYS A 1 121 ? 8.651 9.528 15.048 1.00 45.75 121 LYS A CA 1
ATOM 1003 C C . LYS A 1 121 ? 8.048 10.583 15.988 1.00 45.75 121 LYS A C 1
ATOM 1005 O O . LYS A 1 121 ? 7.065 10.295 16.669 1.00 45.75 121 LYS A O 1
ATOM 1010 N N . GLU A 1 122 ? 8.609 11.793 15.981 1.00 41.94 122 GLU A N 1
ATOM 1011 C CA . GLU A 1 122 ? 8.144 12.943 16.763 1.00 41.94 122 GLU A CA 1
ATOM 1012 C C . GLU A 1 122 ? 6.930 13.674 16.155 1.00 41.94 122 GLU A C 1
ATOM 1014 O O . GLU A 1 122 ? 6.096 14.173 16.901 1.00 41.94 122 GLU A O 1
ATOM 1019 N N . ASN A 1 123 ? 6.751 13.651 14.828 1.00 43.62 123 ASN A N 1
ATOM 1020 C CA . ASN A 1 123 ? 5.663 14.344 14.116 1.00 43.62 123 ASN A CA 1
ATOM 1021 C C . ASN A 1 123 ? 4.510 13.432 13.678 1.00 43.62 123 ASN A C 1
ATOM 1023 O O . ASN A 1 123 ? 3.489 13.919 13.197 1.00 43.62 123 ASN A O 1
ATOM 1027 N N . TYR A 1 124 ? 4.599 12.114 13.895 1.00 45.91 124 TYR A N 1
ATOM 1028 C CA . TYR A 1 124 ? 3.440 11.216 13.729 1.00 45.91 124 TYR A CA 1
ATOM 1029 C C . TYR A 1 124 ? 2.272 11.604 14.653 1.00 45.91 124 TYR A C 1
ATOM 1031 O O . TYR A 1 124 ? 1.134 11.157 14.503 1.00 45.91 124 TYR A O 1
ATOM 1039 N N . ARG A 1 125 ? 2.579 12.448 15.638 1.00 46.09 125 ARG A N 1
ATOM 1040 C CA . ARG A 1 125 ? 1.735 12.891 16.722 1.00 46.09 125 ARG A CA 1
ATOM 1041 C C . ARG A 1 125 ? 2.099 14.336 17.055 1.00 46.09 125 ARG A C 1
ATOM 1043 O O . ARG A 1 125 ? 2.838 14.560 18.002 1.00 46.09 125 ARG A O 1
ATOM 1050 N N . ASN A 1 126 ? 1.499 15.307 16.363 1.00 40.66 126 ASN A N 1
ATOM 1051 C CA . ASN A 1 126 ? 1.256 16.637 16.945 1.00 40.66 126 ASN A CA 1
ATOM 1052 C C . ASN A 1 126 ? 0.295 16.497 18.147 1.00 40.66 126 ASN A C 1
ATOM 1054 O O . ASN A 1 126 ? -0.828 16.988 18.143 1.00 40.66 126 ASN A O 1
ATOM 1058 N N . PHE A 1 127 ? 0.702 15.743 19.165 1.00 45.56 127 PHE A N 1
ATOM 1059 C CA . PHE A 1 127 ? 0.212 15.925 20.512 1.00 45.56 127 PHE A CA 1
ATOM 1060 C C . PHE A 1 127 ? 1.145 16.975 21.083 1.00 45.56 127 PHE A C 1
ATOM 1062 O O . PHE A 1 127 ? 2.287 16.673 21.430 1.00 45.56 127 PHE A O 1
ATOM 1069 N N . GLU A 1 128 ? 0.682 18.222 21.078 1.00 40.44 128 GLU A N 1
ATOM 1070 C CA . GLU A 1 128 ? 1.352 19.312 21.768 1.00 40.44 128 GLU A CA 1
ATOM 1071 C C . GLU A 1 128 ? 1.808 18.818 23.147 1.00 40.44 128 GLU A C 1
ATOM 1073 O O . GLU A 1 128 ? 1.044 18.182 23.880 1.00 40.44 128 GLU A O 1
ATOM 1078 N N . LYS A 1 129 ? 3.067 19.097 23.502 1.00 47.16 129 LYS A N 1
ATOM 1079 C CA . LYS A 1 129 ? 3.697 18.702 24.776 1.00 47.16 129 LYS A CA 1
ATOM 1080 C C . LYS A 1 129 ? 2.945 19.203 26.030 1.00 47.16 129 LYS A C 1
ATOM 1082 O O . LYS A 1 129 ? 3.346 18.856 27.135 1.00 47.16 129 LYS A O 1
ATOM 1087 N N . ASN A 1 130 ? 1.843 19.942 25.865 1.00 45.19 130 ASN A N 1
ATOM 1088 C CA . ASN A 1 130 ? 1.102 20.641 26.910 1.00 45.19 130 ASN A CA 1
ATOM 1089 C C . ASN A 1 130 ? -0.341 20.139 27.144 1.00 45.19 130 ASN A C 1
ATOM 1091 O O . ASN A 1 130 ? -1.120 20.839 27.785 1.00 45.19 130 ASN A O 1
ATOM 1095 N N . GLU A 1 131 ? -0.744 18.950 26.678 1.00 49.88 131 GLU A N 1
ATOM 1096 C CA . GLU A 1 131 ? -2.115 18.470 26.935 1.00 49.88 131 GLU A CA 1
ATOM 1097 C C . GLU A 1 131 ? -2.250 17.604 28.207 1.00 49.88 131 GLU A C 1
ATOM 1099 O O . GLU A 1 131 ? -1.799 16.460 28.282 1.00 49.88 131 GLU A O 1
ATOM 1104 N N . THR A 1 132 ? -2.968 18.138 29.200 1.00 52.91 132 THR A N 1
ATOM 1105 C CA . THR A 1 132 ? -3.188 17.612 30.566 1.00 52.91 132 THR A CA 1
ATOM 1106 C C . THR A 1 132 ? -4.158 16.422 30.678 1.00 52.91 132 THR A C 1
ATOM 1108 O O . THR A 1 132 ? -4.473 15.971 31.779 1.00 52.91 132 THR A O 1
ATOM 1111 N N . ASN A 1 133 ? -4.641 15.863 29.565 1.00 61.41 133 ASN A N 1
ATOM 1112 C CA . ASN A 1 133 ? -5.726 14.877 29.589 1.00 61.41 133 ASN A CA 1
ATOM 1113 C C . ASN A 1 133 ? -5.218 13.423 29.696 1.00 61.41 133 ASN A C 1
ATOM 1115 O O . ASN A 1 133 ? -4.831 12.793 28.707 1.00 61.41 133 ASN A O 1
ATOM 1119 N N . LEU A 1 134 ? -5.280 12.849 30.904 1.00 62.78 134 LEU A N 1
ATOM 1120 C CA . LEU A 1 134 ? -4.882 11.463 31.220 1.00 62.78 134 LEU A CA 1
ATOM 1121 C C . LEU A 1 134 ? -5.532 10.411 30.297 1.00 62.78 134 LEU A C 1
ATOM 1123 O O . LEU A 1 134 ? -4.868 9.458 29.884 1.00 62.78 134 LEU A O 1
ATOM 1127 N N . PHE A 1 135 ? -6.788 10.612 29.890 1.00 62.06 135 PHE A N 1
ATOM 1128 C CA . PHE A 1 135 ? -7.485 9.730 28.945 1.00 62.06 135 PHE A CA 1
ATOM 1129 C C . PHE A 1 135 ? -6.845 9.720 27.553 1.00 62.06 135 PHE A C 1
ATOM 1131 O O . PHE A 1 135 ? -6.678 8.652 26.961 1.00 62.06 135 PHE A O 1
ATOM 1138 N N . LYS A 1 136 ? -6.407 10.883 27.048 1.00 61.97 136 LYS A N 1
ATOM 1139 C CA . LYS A 1 136 ? -5.664 10.964 25.779 1.00 61.97 136 LYS A CA 1
ATOM 1140 C C . LYS A 1 136 ? -4.323 10.236 25.892 1.00 61.97 136 LYS A C 1
ATOM 1142 O O . LYS A 1 136 ? -3.929 9.548 24.954 1.00 61.97 136 LYS A O 1
ATOM 1147 N N . LYS A 1 137 ? -3.655 10.304 27.050 1.00 64.75 137 LYS A N 1
ATOM 1148 C CA . LYS A 1 137 ? -2.396 9.584 27.319 1.00 64.75 137 LYS A CA 1
ATOM 1149 C C . LYS A 1 137 ? -2.585 8.061 27.318 1.00 64.75 137 LYS A C 1
ATOM 1151 O O . LYS A 1 137 ? -1.764 7.346 26.744 1.00 64.75 137 LYS A O 1
ATOM 1156 N N . ILE A 1 138 ? -3.674 7.562 27.904 1.00 69.00 138 ILE A N 1
ATOM 1157 C CA . ILE A 1 138 ? -4.019 6.129 27.905 1.00 69.00 138 ILE A CA 1
ATOM 1158 C C . ILE A 1 138 ? -4.396 5.660 26.496 1.00 69.00 138 ILE A C 1
ATOM 1160 O O . ILE A 1 138 ? -3.832 4.681 26.010 1.00 69.00 138 ILE A O 1
ATOM 1164 N N . PHE A 1 139 ? -5.270 6.390 25.799 1.00 67.88 139 PHE A N 1
ATOM 1165 C CA . PHE A 1 139 ? -5.634 6.088 24.412 1.00 67.88 139 PHE A CA 1
ATOM 1166 C C . PHE A 1 139 ? -4.403 6.083 23.496 1.00 67.88 139 PHE A C 1
ATOM 1168 O O . PHE A 1 139 ? -4.212 5.176 22.687 1.00 67.88 139 PHE A O 1
ATOM 1175 N N . SER A 1 140 ? -3.509 7.054 23.689 1.00 60.00 140 SER A N 1
ATOM 1176 C CA . SER A 1 140 ? -2.232 7.154 22.989 1.00 60.00 140 SER A CA 1
ATOM 1177 C C . SER A 1 140 ? -1.351 5.922 23.209 1.00 60.00 140 SER A C 1
ATOM 1179 O O . SER A 1 140 ? -0.795 5.406 22.233 1.00 60.00 140 SER A O 1
ATOM 1181 N N . LYS A 1 141 ? -1.257 5.417 24.447 1.00 71.00 141 LYS A N 1
ATOM 1182 C CA . LYS A 1 141 ? -0.529 4.181 24.776 1.00 71.00 141 LYS A CA 1
ATOM 1183 C C . LYS A 1 141 ? -1.164 2.948 24.136 1.00 71.00 141 LYS A C 1
ATOM 1185 O O . LYS A 1 141 ? -0.443 2.176 23.515 1.00 71.00 141 LYS A O 1
ATOM 1190 N N . ILE A 1 142 ? -2.484 2.784 24.236 1.00 69.75 142 ILE A N 1
ATOM 1191 C CA . ILE A 1 142 ? -3.208 1.639 23.652 1.00 69.75 142 ILE A CA 1
ATOM 1192 C C . ILE A 1 142 ? -3.026 1.613 22.133 1.00 69.75 142 ILE A C 1
ATOM 1194 O O . ILE A 1 142 ? -2.686 0.581 21.558 1.00 69.75 142 ILE A O 1
ATOM 1198 N N . TRP A 1 143 ? -3.185 2.762 21.479 1.00 68.25 143 TRP A N 1
ATOM 1199 C CA . TRP A 1 143 ? -3.007 2.865 20.037 1.00 68.25 143 TRP A CA 1
ATOM 1200 C C . TRP A 1 143 ? -1.553 2.647 19.615 1.00 68.25 143 TRP A C 1
ATOM 1202 O O . TRP A 1 143 ? -1.305 1.968 18.627 1.00 68.25 143 TRP A O 1
ATOM 1212 N N . MET A 1 144 ? -0.584 3.158 20.383 1.00 71.56 144 MET A N 1
ATOM 1213 C CA . MET A 1 144 ? 0.838 2.911 20.121 1.00 71.56 144 MET A CA 1
ATOM 1214 C C . MET A 1 144 ? 1.179 1.426 20.279 1.00 71.56 144 MET A C 1
ATOM 1216 O O . MET A 1 144 ? 1.898 0.869 19.459 1.00 71.56 144 MET A O 1
ATOM 1220 N N . TYR A 1 145 ? 0.623 0.762 21.291 1.00 75.50 145 TYR A N 1
ATOM 1221 C CA . TYR A 1 145 ? 0.792 -0.674 21.483 1.00 75.50 145 TYR A CA 1
ATOM 1222 C C . TYR A 1 145 ? 0.176 -1.477 20.330 1.00 75.50 145 TYR A C 1
ATOM 1224 O O . TYR A 1 145 ? 0.805 -2.393 19.805 1.00 75.50 145 TYR A O 1
ATOM 1232 N N . SER A 1 146 ? -1.022 -1.094 19.875 1.00 71.06 146 SER A N 1
ATOM 1233 C CA . SER A 1 146 ? -1.655 -1.678 18.688 1.00 71.06 146 SER A CA 1
ATOM 1234 C C . SER A 1 146 ? -0.798 -1.474 17.436 1.00 71.06 146 SER A C 1
ATOM 1236 O O . SER A 1 146 ? -0.522 -2.445 16.734 1.00 71.06 146 SER A O 1
ATOM 1238 N N . LEU A 1 147 ? -0.300 -0.256 17.204 1.00 72.75 147 LEU A N 1
ATOM 1239 C CA . LEU A 1 147 ? 0.601 0.064 16.100 1.00 72.75 147 LEU A CA 1
ATOM 1240 C C . LEU A 1 147 ? 1.856 -0.810 16.142 1.00 72.75 147 LEU A C 1
ATOM 1242 O O . LEU A 1 147 ? 2.152 -1.479 15.159 1.00 72.75 147 LEU A O 1
ATOM 1246 N N . ILE A 1 148 ? 2.549 -0.874 17.283 1.00 76.25 148 ILE A N 1
ATOM 1247 C CA . ILE A 1 148 ? 3.738 -1.719 17.468 1.00 76.25 148 ILE A CA 1
ATOM 1248 C C . ILE A 1 148 ? 3.403 -3.186 17.180 1.00 76.25 148 ILE A C 1
ATOM 1250 O O . ILE A 1 148 ? 4.149 -3.855 16.470 1.00 76.25 148 ILE A O 1
ATOM 1254 N N . ASN A 1 149 ? 2.269 -3.691 17.664 1.00 77.50 149 ASN A N 1
ATOM 1255 C CA . ASN A 1 149 ? 1.843 -5.063 17.393 1.00 77.50 149 ASN A CA 1
ATOM 1256 C C . ASN A 1 149 ? 1.552 -5.321 15.910 1.00 77.50 149 ASN A C 1
ATOM 1258 O O . ASN A 1 149 ? 1.770 -6.438 15.444 1.00 77.50 149 ASN A O 1
ATOM 1262 N N . HIS A 1 150 ? 1.063 -4.331 15.165 1.00 72.50 150 HIS A N 1
ATOM 1263 C CA . HIS A 1 150 ? 0.892 -4.443 13.717 1.00 72.50 150 HIS A CA 1
ATOM 1264 C C . HIS A 1 150 ? 2.225 -4.348 12.974 1.00 72.50 150 HIS A C 1
ATOM 1266 O O . HIS A 1 150 ? 2.449 -5.139 12.061 1.00 72.50 150 HIS A O 1
ATOM 1272 N N . LEU A 1 151 ? 3.127 -3.463 13.404 1.00 73.75 151 LEU A N 1
ATOM 1273 C CA . LEU A 1 151 ? 4.469 -3.325 12.836 1.00 73.75 151 LEU A CA 1
ATOM 1274 C C . LEU A 1 151 ? 5.304 -4.596 13.032 1.00 73.75 151 LEU A C 1
ATOM 1276 O O . LEU A 1 151 ? 5.952 -5.045 12.096 1.00 73.75 151 LEU A O 1
ATOM 1280 N N . ARG A 1 152 ? 5.223 -5.240 14.204 1.00 74.62 152 ARG A N 1
ATOM 1281 C CA . ARG A 1 152 ? 5.894 -6.525 14.486 1.00 74.62 152 ARG A CA 1
ATOM 1282 C C . ARG A 1 152 ? 5.406 -7.686 13.615 1.00 74.62 152 ARG A C 1
ATOM 1284 O O . ARG A 1 152 ? 6.061 -8.718 13.582 1.00 74.62 152 ARG A O 1
ATOM 1291 N N . LYS A 1 153 ? 4.246 -7.546 12.966 1.00 78.62 153 LYS A N 1
ATOM 1292 C CA . LYS A 1 153 ? 3.669 -8.552 12.060 1.00 78.62 153 LYS A CA 1
ATOM 1293 C C . LYS A 1 153 ? 4.013 -8.297 10.589 1.00 78.62 153 LYS A C 1
ATOM 1295 O O . LYS A 1 153 ? 3.519 -9.035 9.742 1.00 78.62 153 LYS A O 1
ATOM 1300 N N . LEU A 1 154 ? 4.762 -7.237 10.284 1.00 72.62 154 LEU A N 1
ATOM 1301 C CA . LEU A 1 154 ? 5.317 -7.010 8.951 1.00 72.62 154 LEU A CA 1
ATOM 1302 C C . LEU A 1 154 ? 6.529 -7.918 8.746 1.00 72.62 154 LEU A C 1
ATOM 1304 O O . LEU A 1 154 ? 7.289 -8.155 9.683 1.00 72.62 154 LEU A O 1
ATOM 1308 N N . ASP A 1 155 ? 6.732 -8.375 7.515 1.00 71.81 155 ASP A N 1
ATOM 1309 C CA . ASP A 1 155 ? 7.876 -9.225 7.174 1.00 71.81 155 ASP A CA 1
ATOM 1310 C C . ASP A 1 155 ? 9.187 -8.420 7.200 1.00 71.81 155 ASP A C 1
ATOM 1312 O O . ASP A 1 155 ? 10.231 -8.904 7.657 1.00 71.81 155 ASP A O 1
ATOM 1316 N N . ARG A 1 156 ? 9.125 -7.151 6.766 1.00 79.50 156 ARG A N 1
ATOM 1317 C CA . ARG A 1 156 ? 10.174 -6.141 6.975 1.00 79.50 156 ARG A CA 1
ATOM 1318 C C . ARG A 1 156 ? 9.568 -4.746 7.160 1.00 79.50 156 ARG A C 1
ATOM 1320 O O . ARG A 1 156 ? 8.485 -4.433 6.666 1.00 79.50 156 ARG A O 1
ATOM 1327 N N . PHE A 1 157 ? 10.309 -3.888 7.852 1.00 71.81 157 PHE A N 1
ATOM 1328 C CA . PHE A 1 157 ? 9.958 -2.494 8.112 1.00 71.81 157 PHE A CA 1
ATOM 1329 C C . PHE A 1 157 ? 11.121 -1.602 7.672 1.00 71.81 157 PHE A C 1
ATOM 1331 O O . PHE A 1 157 ? 12.251 -1.824 8.105 1.00 71.81 157 PHE A O 1
ATOM 1338 N N . VAL A 1 158 ? 10.851 -0.628 6.802 1.00 72.31 158 VAL A N 1
ATOM 1339 C CA . VAL A 1 158 ? 11.857 0.297 6.264 1.00 72.31 158 VAL A CA 1
ATOM 1340 C C . VAL A 1 158 ? 11.562 1.699 6.786 1.00 72.31 158 VAL A C 1
ATOM 1342 O O . VAL A 1 158 ? 10.446 2.204 6.653 1.00 72.31 158 VAL A O 1
ATOM 1345 N N . VAL A 1 159 ? 12.574 2.326 7.385 1.00 61.38 159 VAL A N 1
ATOM 1346 C CA . VAL A 1 159 ? 12.521 3.715 7.853 1.00 61.38 159 VAL A CA 1
ATOM 1347 C C . VAL A 1 159 ? 13.372 4.552 6.916 1.00 61.38 159 VAL A C 1
ATOM 1349 O O . VAL A 1 159 ? 14.532 4.219 6.686 1.00 61.38 159 VAL A O 1
ATOM 1352 N N . LEU A 1 160 ? 12.803 5.630 6.387 1.00 51.53 160 LEU A N 1
ATOM 1353 C CA . LEU A 1 160 ? 13.584 6.682 5.751 1.00 51.53 160 LEU A CA 1
ATOM 1354 C C . LEU A 1 160 ? 13.747 7.799 6.779 1.00 51.53 160 LEU A C 1
ATOM 1356 O O . LEU A 1 160 ? 12.779 8.482 7.112 1.00 51.53 160 LEU A O 1
ATOM 1360 N N . THR A 1 161 ? 14.944 7.886 7.353 1.00 42.12 161 THR A N 1
ATOM 1361 C CA . THR A 1 161 ? 15.393 9.019 8.174 1.00 42.12 161 THR A CA 1
ATOM 1362 C C . THR A 1 161 ? 15.858 10.157 7.291 1.00 42.12 161 THR A C 1
ATOM 1364 O O . THR A 1 161 ? 16.597 9.848 6.329 1.00 42.12 161 THR A O 1
#